Protein AF-A0A920APD3-F1 (afdb_monomer)

Structure (mmCIF, N/CA/C/O backbone):
data_AF-A0A920APD3-F1
#
_entry.id   AF-A0A920APD3-F1
#
loop_
_atom_site.group_PDB
_atom_site.id
_atom_site.type_symbol
_atom_site.label_atom_id
_atom_site.label_alt_id
_atom_site.label_comp_id
_atom_site.label_asym_id
_atom_site.label_entity_id
_atom_site.label_seq_id
_atom_site.pdbx_PDB_ins_code
_atom_site.Cartn_x
_atom_site.Cartn_y
_atom_site.Cartn_z
_atom_site.occupancy
_atom_site.B_iso_or_equiv
_atom_site.auth_seq_id
_atom_site.auth_comp_id
_atom_site.auth_asym_id
_atom_site.auth_atom_id
_atom_site.pdbx_PDB_model_num
ATOM 1 N N . MET A 1 1 ? -50.340 30.106 3.731 1.00 58.59 1 MET A N 1
ATOM 2 C CA . MET A 1 1 ? -49.574 30.152 2.458 1.00 58.59 1 MET A CA 1
ATOM 3 C C . MET A 1 1 ? -48.139 30.633 2.654 1.00 58.59 1 MET A C 1
ATOM 5 O O . MET A 1 1 ? -47.259 29.940 2.169 1.00 58.59 1 MET A O 1
ATOM 9 N N . LEU A 1 2 ? -47.882 31.763 3.335 1.00 68.25 2 LEU A N 1
ATOM 10 C CA . LEU A 1 2 ? -46.514 32.166 3.723 1.00 68.25 2 LEU A CA 1
ATOM 11 C C . LEU A 1 2 ? -46.020 31.388 4.954 1.00 68.25 2 LEU A C 1
ATOM 13 O O . LEU A 1 2 ? -44.962 30.775 4.884 1.00 68.25 2 LEU A O 1
ATOM 17 N N . ASP A 1 3 ? -46.848 31.279 5.995 1.00 71.38 3 ASP A N 1
ATOM 18 C CA . ASP A 1 3 ? -46.517 30.536 7.224 1.00 71.38 3 ASP A CA 1
ATOM 19 C C . ASP A 1 3 ? -46.191 29.051 6.969 1.00 71.38 3 ASP A C 1
ATOM 21 O O . ASP A 1 3 ? -45.275 28.490 7.565 1.00 71.38 3 ASP A O 1
ATOM 25 N N . ASP A 1 4 ? -46.880 28.413 6.015 1.00 75.31 4 ASP A N 1
ATOM 26 C CA . ASP A 1 4 ? -46.609 27.020 5.625 1.00 75.31 4 ASP A CA 1
ATOM 27 C C . ASP A 1 4 ? -45.259 26.862 4.911 1.00 75.31 4 ASP A C 1
ATOM 29 O O . ASP A 1 4 ? -44.602 25.825 5.021 1.00 75.31 4 ASP A O 1
ATOM 33 N N . ALA A 1 5 ? -44.857 27.873 4.135 1.00 73.12 5 ALA A N 1
ATOM 34 C CA . ALA A 1 5 ? -43.575 27.885 3.442 1.00 73.12 5 ALA A CA 1
ATOM 35 C C . ALA A 1 5 ? -42.431 28.158 4.428 1.00 73.12 5 ALA A C 1
ATOM 37 O O . ALA A 1 5 ? -41.374 27.539 4.321 1.00 73.12 5 ALA A O 1
ATOM 38 N N . GLU A 1 6 ? -42.663 29.019 5.416 1.00 68.94 6 GLU A N 1
ATOM 39 C CA . GLU A 1 6 ? -41.706 29.346 6.471 1.00 68.94 6 GLU A CA 1
ATOM 40 C C . GLU A 1 6 ? -41.497 28.162 7.427 1.00 68.94 6 GLU A C 1
ATOM 42 O O . GLU A 1 6 ? -40.354 27.800 7.698 1.00 68.94 6 GLU A O 1
ATOM 47 N N . SER A 1 7 ? -42.569 27.460 7.820 1.00 75.50 7 SER A N 1
ATOM 48 C CA . SER A 1 7 ? -42.484 26.218 8.605 1.00 75.50 7 SER A CA 1
ATOM 49 C C . SER A 1 7 ? -41.740 25.114 7.853 1.00 75.50 7 SER A C 1
ATOM 51 O O . SER A 1 7 ? -40.875 24.458 8.427 1.00 75.50 7 SER A O 1
ATOM 53 N N . LYS A 1 8 ? -42.009 24.929 6.551 1.00 72.19 8 LYS A N 1
ATOM 54 C CA . LYS A 1 8 ? -41.281 23.946 5.730 1.00 72.19 8 LYS A CA 1
ATOM 55 C C . LYS A 1 8 ? -39.807 24.306 5.561 1.00 72.19 8 LYS A C 1
ATOM 57 O O . LYS A 1 8 ? -38.969 23.411 5.552 1.00 72.19 8 LYS A O 1
ATOM 62 N N . LEU A 1 9 ? -39.469 25.589 5.435 1.00 71.88 9 LEU A N 1
ATOM 63 C CA . LEU A 1 9 ? -38.074 26.041 5.412 1.00 71.88 9 LEU A CA 1
ATOM 6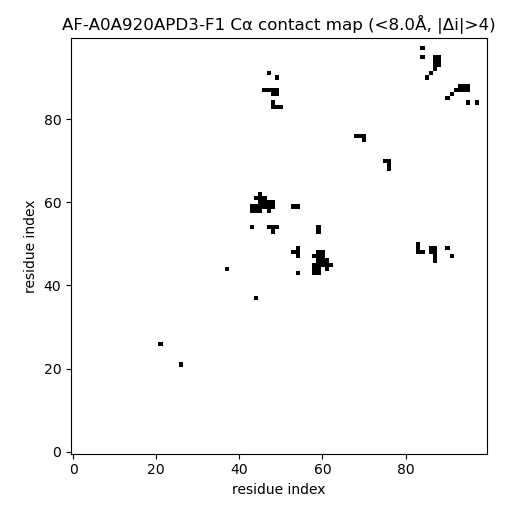4 C C . LEU A 1 9 ? -37.389 25.830 6.771 1.00 71.88 9 LEU A C 1
ATOM 66 O O . LEU A 1 9 ? -36.223 25.433 6.813 1.00 71.88 9 LEU A O 1
ATOM 70 N N . TYR A 1 10 ? -38.108 26.021 7.877 1.00 67.12 10 TYR A N 1
ATOM 71 C CA . TYR A 1 10 ? -37.614 25.732 9.225 1.00 67.12 10 TYR A CA 1
ATOM 72 C C . TYR A 1 10 ? -37.355 24.228 9.433 1.00 67.12 10 TYR A C 1
ATOM 74 O O . TYR A 1 10 ? -36.288 23.839 9.908 1.00 67.12 10 TYR A O 1
ATOM 82 N N . ASP A 1 11 ? -38.269 23.370 8.976 1.00 66.56 11 ASP A N 1
ATOM 83 C CA . ASP A 1 11 ? -38.116 21.909 9.026 1.00 66.56 11 ASP A CA 1
ATOM 84 C C . ASP A 1 11 ? -36.961 21.415 8.138 1.00 66.56 11 ASP A C 1
ATOM 86 O O . ASP A 1 11 ? -36.207 20.519 8.524 1.00 66.56 11 ASP A O 1
ATOM 90 N N . VAL A 1 12 ? -36.765 22.022 6.963 1.00 64.62 12 VAL A N 1
ATOM 91 C CA . VAL A 1 12 ? -35.659 21.684 6.049 1.00 64.62 12 VAL A CA 1
ATOM 92 C C . VAL A 1 12 ? -34.304 22.141 6.604 1.00 64.62 12 VAL A C 1
ATOM 94 O O . VAL A 1 12 ? -33.307 21.437 6.437 1.00 64.62 12 VAL A O 1
ATOM 97 N N . THR A 1 13 ? -34.247 23.280 7.300 1.00 62.56 13 THR A N 1
ATOM 98 C CA . THR A 1 13 ? -33.005 23.778 7.920 1.00 62.56 13 THR A CA 1
ATOM 99 C C . THR A 1 13 ? -32.623 23.002 9.184 1.00 62.56 13 THR A C 1
ATOM 101 O O . THR A 1 13 ? -31.432 22.773 9.406 1.00 62.56 13 THR A O 1
ATOM 104 N N . GLN A 1 14 ? -33.591 22.506 9.967 1.00 57.06 14 GLN A N 1
ATOM 105 C CA . GLN A 1 14 ? -33.321 21.594 11.091 1.00 57.06 14 GLN A CA 1
ATOM 106 C C . GLN A 1 14 ? -33.091 20.134 10.670 1.00 57.06 14 GLN A C 1
ATOM 108 O O . GLN A 1 14 ? -32.386 19.399 11.368 1.00 57.06 14 GLN A O 1
ATOM 113 N N . GLY A 1 15 ? -33.615 19.707 9.517 1.00 49.53 15 GLY A N 1
ATOM 114 C CA . GLY A 1 15 ? -33.520 18.328 9.024 1.00 49.53 15 GLY A CA 1
ATOM 115 C C . GLY A 1 15 ? -32.099 17.826 8.741 1.00 49.53 15 GLY A C 1
ATOM 116 O O . GLY A 1 15 ? -31.899 16.619 8.619 1.00 49.53 15 GLY A O 1
ATOM 117 N N . ASN A 1 16 ? -31.105 18.721 8.691 1.00 51.16 16 ASN A N 1
ATOM 118 C CA . ASN A 1 16 ? -29.714 18.381 8.379 1.00 51.16 16 ASN A CA 1
ATOM 119 C C . ASN A 1 16 ? -28.742 18.439 9.569 1.00 51.16 16 ASN A C 1
ATOM 121 O O . ASN A 1 16 ? -27.538 18.260 9.382 1.00 51.16 16 ASN A O 1
ATOM 125 N N . ILE A 1 17 ? -29.230 18.626 10.802 1.00 54.88 17 ILE A N 1
ATOM 126 C CA . ILE A 1 17 ? -28.393 18.532 12.011 1.00 54.88 17 ILE A CA 1
ATOM 127 C C . ILE A 1 17 ? -28.925 17.434 12.934 1.00 54.88 17 ILE A C 1
ATOM 129 O O . ILE A 1 17 ? -29.250 17.644 14.097 1.00 54.88 17 ILE A O 1
ATOM 133 N N . LYS A 1 18 ? -28.940 16.201 12.429 1.00 50.72 18 LYS A N 1
ATOM 134 C CA . LYS A 1 18 ? -28.741 15.023 13.280 1.00 50.72 18 LYS A CA 1
ATOM 135 C C . LYS A 1 18 ? -27.335 14.498 13.035 1.00 50.72 18 LYS A C 1
ATOM 137 O O . LYS A 1 18 ? -27.124 13.431 12.473 1.00 50.72 18 LYS A O 1
ATOM 142 N N . LYS A 1 19 ? -26.345 15.274 13.482 1.00 53.34 19 LYS A N 1
ATOM 143 C CA . LYS A 1 19 ? -25.047 14.700 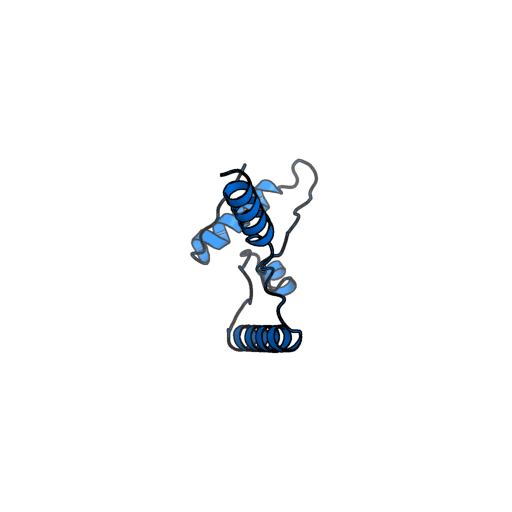13.825 1.00 53.34 19 LYS A CA 1
ATOM 144 C C . LYS A 1 19 ? -25.334 13.836 15.049 1.00 53.34 19 LYS A C 1
ATOM 146 O O . LYS A 1 19 ? -25.472 14.358 16.150 1.00 53.34 19 LYS A O 1
ATOM 151 N N . SER A 1 20 ? -25.582 12.549 14.830 1.00 56.88 20 SER A N 1
ATOM 152 C CA . SER A 1 20 ? -25.656 11.552 15.890 1.00 56.88 20 SER A CA 1
ATOM 153 C C . SER A 1 20 ? -24.351 11.648 16.669 1.00 56.88 20 SER A C 1
ATOM 155 O O . SER A 1 20 ? -23.307 11.206 16.202 1.00 56.88 20 SER A O 1
ATOM 157 N N . THR A 1 21 ? -24.371 12.348 17.797 1.00 60.62 21 THR A N 1
ATOM 158 C CA . THR A 1 21 ? -23.229 12.390 18.699 1.00 60.62 21 THR A CA 1
ATOM 159 C C . THR A 1 21 ? -23.127 11.011 19.319 1.00 60.62 21 THR A C 1
ATOM 161 O O . THR A 1 21 ? -23.980 10.635 20.126 1.00 60.62 21 THR A O 1
ATOM 164 N N . ASP A 1 22 ? -22.120 10.246 18.915 1.00 74.62 22 ASP A N 1
ATOM 165 C CA . ASP A 1 22 ? -21.773 9.014 19.605 1.00 74.62 22 ASP A CA 1
ATOM 166 C C . ASP A 1 22 ? -21.387 9.348 21.050 1.00 74.62 22 ASP A C 1
ATOM 168 O O . ASP A 1 22 ? -20.696 10.335 21.321 1.00 74.62 22 ASP A O 1
ATOM 172 N N . THR A 1 23 ? -21.869 8.550 22.001 1.00 84.88 23 THR A N 1
ATOM 173 C CA . THR A 1 23 ? -21.475 8.717 23.398 1.00 84.88 23 THR A CA 1
ATOM 174 C C . THR A 1 23 ? -20.054 8.194 23.580 1.00 84.88 23 THR A C 1
ATOM 176 O O . THR A 1 23 ? -19.606 7.289 22.876 1.00 84.88 23 THR A O 1
ATOM 179 N N . ALA A 1 24 ? -19.320 8.724 24.559 1.00 83.50 24 ALA A N 1
ATOM 180 C CA . ALA A 1 24 ? -17.990 8.203 24.874 1.00 83.50 24 ALA A CA 1
ATOM 181 C C . ALA A 1 24 ? -18.036 6.689 25.162 1.00 83.50 24 ALA A C 1
ATOM 183 O O . ALA A 1 24 ? -17.153 5.942 24.751 1.00 83.50 24 ALA A O 1
ATOM 184 N N . GLN A 1 25 ? -19.110 6.222 25.803 1.00 85.94 25 GLN A N 1
ATOM 185 C CA . GLN A 1 25 ? -19.355 4.811 26.076 1.00 85.94 25 GLN A CA 1
ATOM 186 C C . GLN A 1 25 ? -19.518 3.997 24.785 1.00 85.94 25 GLN A C 1
ATOM 188 O O . GLN A 1 25 ? -18.912 2.930 24.674 1.00 85.94 25 GLN A O 1
ATOM 193 N N . SER A 1 26 ? -20.285 4.481 23.798 1.00 87.81 26 SER A N 1
ATOM 194 C CA . SER A 1 26 ? -20.447 3.762 22.526 1.00 87.81 26 SER A CA 1
ATOM 195 C C . SER A 1 26 ? -19.139 3.705 21.735 1.00 87.81 26 SER A C 1
ATOM 197 O O . SER A 1 26 ? -18.810 2.648 21.196 1.00 87.81 26 SER A O 1
ATOM 199 N N . LEU A 1 27 ? -18.346 4.781 21.746 1.00 86.50 27 LEU A N 1
ATOM 200 C CA . LEU A 1 27 ? -17.024 4.820 21.111 1.00 86.50 27 LEU A CA 1
ATOM 201 C C . LEU A 1 27 ? -16.039 3.834 21.751 1.00 86.50 27 LEU A C 1
ATOM 203 O O . LEU A 1 27 ? -15.328 3.124 21.042 1.00 86.50 27 LEU A O 1
ATOM 207 N N . VAL A 1 28 ? -16.016 3.737 23.084 1.00 89.75 28 VAL A N 1
ATOM 208 C CA . VAL A 1 28 ? -15.151 2.780 23.798 1.00 89.75 28 VAL A CA 1
ATOM 209 C C . VAL A 1 28 ? -15.533 1.337 23.465 1.00 89.75 28 VAL A C 1
ATOM 211 O O . VAL A 1 28 ? -14.653 0.510 23.219 1.00 89.75 28 VAL A O 1
ATOM 214 N N . ILE A 1 29 ? -16.833 1.029 23.400 1.00 91.62 29 ILE A N 1
ATOM 215 C CA . ILE A 1 29 ? -17.314 -0.306 23.014 1.00 91.62 29 ILE A CA 1
ATOM 216 C C . ILE A 1 29 ? -16.900 -0.633 21.572 1.00 91.62 29 ILE A C 1
ATOM 218 O O . ILE A 1 29 ? -16.398 -1.729 21.313 1.00 91.62 29 ILE A O 1
ATOM 222 N N . GLN A 1 30 ? -17.051 0.312 20.640 1.00 87.69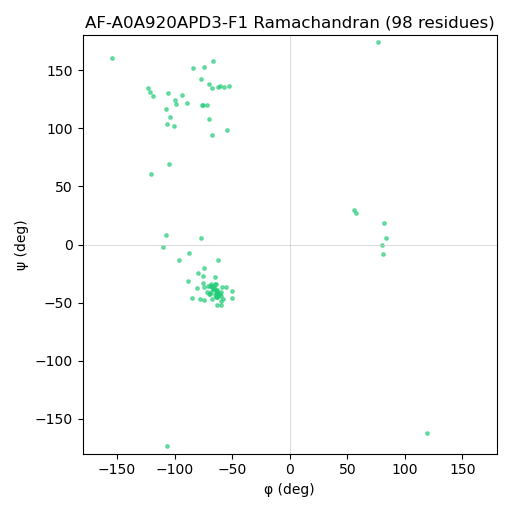 30 GLN A N 1
ATOM 223 C CA . GLN A 1 30 ? -16.616 0.143 19.249 1.00 87.69 30 GLN A CA 1
ATOM 224 C C . GLN A 1 30 ? -15.100 -0.066 19.135 1.00 87.69 30 GLN A C 1
ATOM 226 O O . GLN A 1 30 ? -14.657 -0.956 18.409 1.00 87.69 30 GLN A O 1
ATOM 231 N N . ALA A 1 31 ? -14.302 0.704 19.878 1.00 86.44 31 ALA A N 1
ATOM 232 C CA . ALA A 1 31 ? -12.849 0.572 19.890 1.00 86.44 31 ALA A CA 1
ATOM 233 C C . ALA A 1 31 ? -12.405 -0.795 20.430 1.00 86.44 31 ALA A C 1
ATOM 235 O O . ALA A 1 31 ? -11.580 -1.460 19.805 1.00 86.44 31 ALA A O 1
ATOM 236 N N . LYS A 1 32 ? -12.999 -1.259 21.540 1.00 89.44 32 LYS A N 1
ATOM 237 C CA . LYS A 1 32 ? -12.721 -2.590 22.107 1.00 89.44 32 LYS A CA 1
ATOM 238 C C . LYS A 1 32 ? -13.048 -3.701 21.111 1.00 89.44 32 LYS A C 1
ATOM 240 O O . LYS A 1 32 ? -12.228 -4.591 20.910 1.00 89.44 32 LYS A O 1
ATOM 245 N N . LYS A 1 33 ? -14.197 -3.606 20.437 1.00 88.94 33 LYS A N 1
ATOM 246 C CA . LYS A 1 33 ? -14.591 -4.565 19.398 1.00 88.94 33 LYS A CA 1
ATOM 247 C C . LYS A 1 33 ? -13.586 -4.595 18.241 1.00 88.94 33 LYS A C 1
ATOM 249 O O . LYS A 1 33 ? -13.195 -5.671 17.805 1.00 88.94 33 LYS A O 1
ATOM 254 N N . LYS A 1 34 ? -13.115 -3.428 17.790 1.00 82.94 34 LYS A N 1
ATOM 255 C CA . LYS A 1 34 ? -12.102 -3.330 16.727 1.00 82.94 34 LYS A CA 1
ATOM 256 C C . LYS A 1 34 ? -10.769 -3.967 17.141 1.00 82.94 34 LYS A C 1
ATOM 258 O O . LYS A 1 34 ? -10.143 -4.640 16.330 1.00 82.94 34 LYS A O 1
ATOM 263 N N . ILE A 1 35 ? -10.356 -3.801 18.400 1.00 84.19 35 ILE A N 1
ATOM 264 C CA . ILE A 1 35 ? -9.154 -4.454 18.947 1.00 84.19 35 ILE A CA 1
ATOM 265 C C . ILE A 1 35 ? -9.320 -5.979 18.964 1.00 84.19 35 ILE A C 1
ATOM 267 O O . ILE A 1 35 ? -8.415 -6.689 18.538 1.00 84.19 35 ILE A O 1
ATOM 271 N N . GLU A 1 36 ? -10.470 -6.488 19.411 1.00 84.75 36 GLU A N 1
ATOM 272 C CA . GLU A 1 36 ? -10.758 -7.930 19.425 1.00 84.75 36 GLU A CA 1
ATOM 273 C C . GLU A 1 36 ? -10.781 -8.526 18.007 1.00 84.75 36 GLU A C 1
ATOM 275 O O . GLU A 1 36 ? -10.223 -9.597 17.780 1.00 84.75 36 GLU A O 1
ATOM 280 N N . GLU A 1 37 ? -11.360 -7.823 17.030 1.00 82.31 37 GLU A N 1
ATOM 281 C CA . GLU A 1 37 ? -11.357 -8.240 15.619 1.00 82.31 37 GLU A CA 1
ATOM 282 C C . GLU A 1 37 ? -9.942 -8.305 15.028 1.00 82.31 37 GLU A C 1
ATOM 284 O O . GLU A 1 37 ? -9.637 -9.234 14.279 1.00 82.31 37 GLU A O 1
ATOM 289 N N . ILE A 1 38 ? -9.075 -7.346 15.368 1.00 78.38 38 ILE A N 1
ATOM 290 C CA . ILE A 1 38 ? -7.671 -7.345 14.935 1.00 78.38 38 ILE A CA 1
ATOM 291 C C . ILE A 1 38 ? -6.897 -8.468 15.633 1.00 78.38 38 ILE A C 1
ATOM 293 O O . ILE A 1 38 ? -6.137 -9.174 14.981 1.00 78.38 38 ILE A O 1
ATOM 297 N N . SER A 1 39 ? -7.122 -8.676 16.933 1.00 76.50 39 SER A N 1
ATOM 298 C CA . SER A 1 39 ? -6.449 -9.722 17.711 1.00 76.50 39 SER A CA 1
ATOM 299 C C . SER A 1 39 ? -6.807 -11.140 17.260 1.00 76.50 39 SER A C 1
ATOM 301 O O . SER A 1 39 ? -6.006 -12.049 17.455 1.00 76.50 39 SER A O 1
ATOM 303 N N . ASN A 1 40 ? -8.001 -11.342 16.700 1.00 73.19 40 ASN A N 1
ATOM 304 C CA . ASN A 1 40 ? -8.464 -12.646 16.220 1.00 73.19 40 ASN A CA 1
ATOM 305 C C . ASN A 1 40 ? -8.061 -12.944 14.767 1.00 73.19 40 ASN A C 1
ATOM 307 O O . ASN A 1 40 ? -8.298 -14.055 14.292 1.00 73.19 40 ASN A O 1
ATOM 311 N N . LYS A 1 41 ? -7.486 -11.979 14.038 1.00 68.44 41 LYS A N 1
ATOM 312 C CA . LYS A 1 41 ? -6.961 -12.206 12.689 1.00 68.44 41 LYS A CA 1
ATOM 313 C C . LYS A 1 41 ? -5.501 -12.637 12.767 1.00 68.44 41 LYS A C 1
ATOM 315 O O . LYS A 1 41 ? -4.653 -11.897 13.253 1.00 68.44 41 LYS A O 1
ATOM 320 N N . GLU A 1 42 ? -5.197 -13.813 12.228 1.00 64.31 42 GLU A N 1
ATOM 321 C CA . GLU A 1 42 ? -3.816 -14.203 11.948 1.00 64.31 42 GLU A CA 1
ATOM 322 C C . GLU A 1 42 ? -3.322 -13.455 10.698 1.00 64.31 42 GLU A C 1
ATOM 324 O O . GLU A 1 42 ? -3.909 -13.575 9.622 1.00 64.31 42 GLU A O 1
ATOM 329 N N . GLY A 1 43 ? -2.255 -12.660 10.836 1.00 71.06 43 GLY A N 1
ATOM 330 C CA . GLY A 1 43 ? -1.633 -11.915 9.734 1.00 71.06 43 GLY A CA 1
ATOM 331 C C . GLY A 1 43 ? -1.639 -10.393 9.916 1.00 71.06 43 GLY A C 1
ATOM 332 O O . GLY A 1 43 ? -1.770 -9.879 11.023 1.00 71.06 43 GLY A O 1
ATOM 333 N N . LEU A 1 44 ? -1.439 -9.662 8.816 1.00 75.69 44 LEU A N 1
ATOM 334 C CA . LEU A 1 44 ? -1.433 -8.194 8.798 1.00 75.69 44 LEU A CA 1
ATOM 335 C C . LEU A 1 44 ? -2.853 -7.649 9.025 1.00 75.69 44 LEU A C 1
ATOM 337 O O . LEU A 1 44 ? -3.817 -8.159 8.453 1.00 75.69 44 LEU A O 1
ATOM 341 N N . SER A 1 45 ? -2.991 -6.600 9.842 1.00 83.44 45 SER A N 1
ATOM 342 C CA . SER A 1 45 ? -4.296 -5.985 10.130 1.00 83.44 45 SER A CA 1
ATOM 343 C C . SER A 1 45 ? -4.818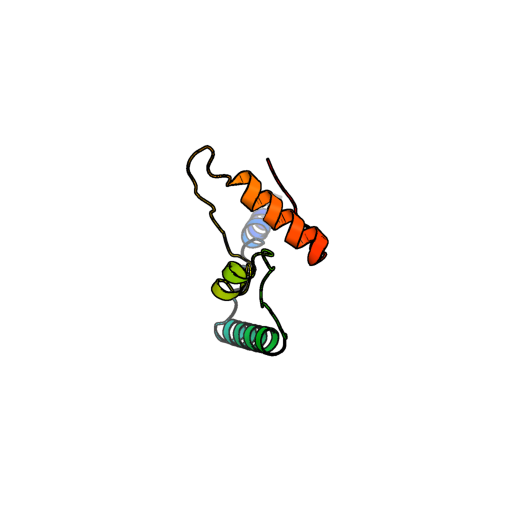 -5.122 8.976 1.00 83.44 45 SER A C 1
ATOM 345 O O . SER A 1 45 ? -6.032 -4.946 8.845 1.00 83.44 45 SER A O 1
ATOM 347 N N . GLY A 1 46 ? -3.907 -4.582 8.159 1.00 87.94 46 GLY A N 1
ATOM 348 C CA . GLY A 1 46 ? -4.198 -3.712 7.023 1.00 87.94 46 GLY A CA 1
ATOM 349 C C . GLY A 1 46 ? -4.013 -4.380 5.660 1.00 87.94 46 GLY A C 1
ATOM 350 O O . GLY A 1 46 ? -3.743 -5.575 5.549 1.00 87.94 46 GLY A O 1
ATOM 351 N N . VAL A 1 47 ? -4.141 -3.578 4.603 1.00 93.00 47 VAL A N 1
ATOM 352 C CA . VAL A 1 47 ? -3.881 -4.007 3.222 1.00 93.00 47 VAL A CA 1
ATOM 353 C C . VAL A 1 47 ? -2.366 -4.177 3.024 1.00 93.00 47 VAL A C 1
ATOM 355 O O . VAL A 1 47 ? -1.633 -3.203 3.190 1.00 93.00 47 VAL A O 1
ATOM 358 N N . PRO A 1 48 ? -1.870 -5.370 2.665 1.00 93.88 48 PRO A N 1
ATOM 359 C CA . PRO A 1 48 ? -0.440 -5.603 2.460 1.00 93.88 48 PRO A CA 1
ATOM 360 C C . PRO A 1 48 ? 0.073 -4.847 1.231 1.00 93.88 48 PRO A C 1
ATOM 362 O O . PRO A 1 48 ? -0.543 -4.884 0.169 1.00 93.88 48 PRO A O 1
ATOM 365 N N . SER A 1 49 ? 1.217 -4.178 1.350 1.00 94.38 49 SER A N 1
ATOM 366 C CA . SER A 1 49 ? 1.896 -3.523 0.225 1.00 94.38 49 SER A CA 1
ATOM 367 C C . SER A 1 49 ? 2.583 -4.521 -0.715 1.00 94.38 49 SER A C 1
ATOM 369 O O . SER A 1 49 ? 2.885 -4.181 -1.862 1.00 94.38 49 SER A O 1
ATOM 371 N N . GLY A 1 50 ? 2.849 -5.740 -0.233 1.00 92.94 50 GLY A N 1
ATOM 372 C CA . GLY A 1 50 ? 3.618 -6.766 -0.939 1.00 92.94 50 GLY A CA 1
ATOM 373 C C . GLY A 1 50 ? 5.133 -6.604 -0.785 1.00 92.94 50 GLY A C 1
ATOM 374 O O . GLY A 1 50 ? 5.896 -7.338 -1.410 1.00 92.94 50 GLY A O 1
ATOM 375 N N . PHE A 1 51 ? 5.583 -5.657 0.043 1.00 95.06 51 PHE A N 1
ATOM 376 C CA . PHE A 1 51 ? 6.974 -5.528 0.466 1.00 95.06 51 PHE A CA 1
ATOM 377 C C . PHE A 1 51 ? 7.085 -5.979 1.924 1.00 95.06 51 PHE A C 1
ATOM 379 O O . PHE A 1 51 ? 6.715 -5.236 2.830 1.00 95.06 51 PHE A O 1
ATOM 386 N N . THR A 1 52 ? 7.617 -7.181 2.158 1.00 93.31 52 THR A N 1
ATOM 387 C CA . THR A 1 52 ? 7.625 -7.839 3.479 1.00 93.31 52 THR A CA 1
ATOM 388 C C . THR A 1 52 ? 8.151 -6.953 4.607 1.00 93.31 52 THR A C 1
ATOM 390 O O . THR A 1 52 ? 7.533 -6.871 5.666 1.00 93.31 52 THR A O 1
ATOM 393 N N . ASP A 1 53 ? 9.270 -6.261 4.385 1.00 95.06 53 ASP A N 1
ATOM 394 C CA . ASP A 1 53 ? 9.871 -5.407 5.413 1.00 95.06 53 ASP A CA 1
ATOM 395 C C . ASP A 1 53 ? 9.023 -4.165 5.701 1.00 95.06 53 ASP A C 1
ATOM 397 O O . ASP A 1 53 ? 8.908 -3.748 6.853 1.00 95.06 53 ASP A O 1
ATOM 401 N N . LEU A 1 54 ? 8.386 -3.597 4.673 1.00 94.19 54 LEU A N 1
ATOM 402 C CA . LEU A 1 54 ? 7.483 -2.462 4.837 1.00 94.19 54 LEU A CA 1
ATOM 403 C C . LEU A 1 54 ? 6.230 -2.887 5.600 1.00 94.19 54 LEU A C 1
ATOM 405 O O . LEU A 1 54 ? 5.861 -2.234 6.571 1.00 94.19 54 LEU A O 1
ATOM 409 N N . ASP A 1 55 ? 5.627 -4.007 5.213 1.00 93.19 55 ASP A N 1
ATOM 410 C CA . ASP A 1 55 ? 4.417 -4.534 5.842 1.00 93.19 55 ASP A CA 1
ATOM 411 C C . ASP A 1 55 ? 4.658 -4.931 7.297 1.00 93.19 55 ASP A C 1
ATOM 413 O O . ASP A 1 55 ? 3.798 -4.719 8.147 1.00 93.19 55 ASP A O 1
ATOM 417 N N . LYS A 1 56 ? 5.854 -5.428 7.626 1.00 90.69 56 LYS A N 1
ATOM 418 C CA . LYS A 1 56 ? 6.243 -5.703 9.013 1.00 90.69 56 LYS A CA 1
ATOM 419 C C . LYS A 1 56 ? 6.326 -4.434 9.864 1.00 90.69 56 LYS A C 1
ATOM 421 O O . LYS A 1 56 ? 6.031 -4.486 11.055 1.00 90.69 56 LYS A O 1
ATOM 426 N N . LEU A 1 57 ? 6.736 -3.310 9.276 1.00 92.00 57 LEU A N 1
ATOM 427 C CA . LEU A 1 57 ? 6.840 -2.026 9.972 1.00 92.00 57 LEU A CA 1
ATOM 428 C C . LEU A 1 57 ? 5.488 -1.314 10.089 1.00 92.00 57 LEU A C 1
ATOM 430 O O . LEU A 1 57 ? 5.222 -0.682 11.108 1.00 92.00 57 LEU A O 1
ATOM 434 N N . THR A 1 58 ? 4.640 -1.402 9.064 1.00 91.50 58 THR A N 1
ATOM 435 C CA . THR A 1 58 ? 3.357 -0.680 9.002 1.00 91.50 58 THR A CA 1
ATOM 436 C C . THR A 1 58 ? 2.163 -1.516 9.452 1.00 91.50 58 THR A C 1
ATOM 438 O O . THR A 1 58 ? 1.095 -0.968 9.702 1.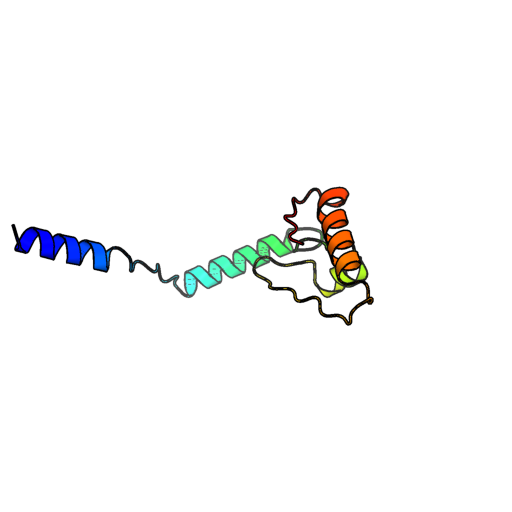00 91.50 58 THR A O 1
ATOM 441 N N . SER A 1 59 ? 2.325 -2.836 9.577 1.00 90.50 59 SER A N 1
ATOM 442 C CA . SER A 1 59 ? 1.222 -3.803 9.689 1.00 90.50 59 SER A CA 1
ATOM 443 C C . SER A 1 59 ? 0.243 -3.748 8.503 1.00 90.50 59 SER A C 1
ATOM 445 O O . SER A 1 59 ? -0.935 -4.098 8.633 1.00 90.50 59 SER A O 1
ATOM 447 N N . GLY A 1 60 ? 0.740 -3.318 7.337 1.00 92.75 60 GLY A N 1
ATOM 448 C CA . GLY A 1 60 ? -0.059 -3.018 6.151 1.00 92.75 60 GLY A CA 1
ATOM 449 C C . GLY A 1 60 ? -0.786 -1.673 6.255 1.00 92.75 60 GLY A C 1
A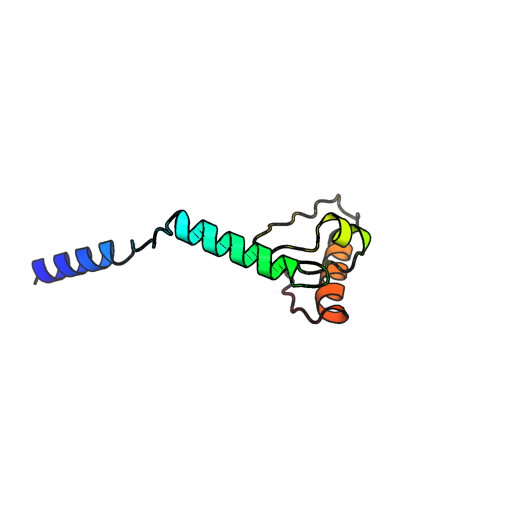TOM 450 O O . GLY A 1 60 ? -0.784 -1.002 7.286 1.00 92.75 60 GLY A O 1
ATOM 451 N N . TRP A 1 61 ? -1.439 -1.267 5.172 1.00 93.69 61 TRP A N 1
ATOM 452 C CA . TRP A 1 61 ? -2.162 -0.001 5.091 1.00 93.69 61 TRP A CA 1
ATOM 453 C C . TRP A 1 61 ? -3.496 -0.070 5.826 1.00 93.69 61 TRP A C 1
ATOM 455 O O . TRP A 1 61 ? -4.360 -0.884 5.486 1.00 93.69 61 TRP A O 1
ATOM 465 N N . GLN A 1 62 ? -3.673 0.783 6.834 1.00 91.56 62 GLN A N 1
ATOM 466 C CA . GLN A 1 62 ? -4.890 0.787 7.636 1.00 91.56 62 GLN A CA 1
ATOM 467 C C . GLN A 1 62 ? -5.990 1.608 6.961 1.00 91.56 62 GLN A C 1
ATOM 469 O O . GLN A 1 62 ? -5.753 2.566 6.222 1.00 91.56 62 GLN A O 1
ATOM 474 N N . SER A 1 63 ? -7.239 1.236 7.238 1.00 89.25 63 SER A N 1
ATOM 475 C CA . SER A 1 63 ? -8.395 2.026 6.822 1.00 89.25 63 SER A CA 1
ATOM 476 C C . SER A 1 63 ? -8.294 3.448 7.382 1.00 89.25 63 SER A C 1
ATOM 478 O O . SER A 1 63 ? -8.066 3.592 8.582 1.00 89.25 63 SER A O 1
ATOM 480 N N . SER A 1 64 ? -8.579 4.450 6.546 1.00 90.19 64 SER A N 1
ATOM 481 C CA . SER A 1 64 ? -8.580 5.885 6.885 1.00 90.19 64 SER A CA 1
ATOM 482 C C . SER A 1 64 ? -7.212 6.578 6.925 1.00 90.19 64 SER A C 1
ATOM 484 O O . SER A 1 64 ? -7.183 7.792 7.124 1.00 90.19 64 SER A O 1
ATOM 486 N N . ASP A 1 65 ? -6.111 5.869 6.662 1.00 90.75 65 ASP A N 1
ATOM 487 C CA . ASP A 1 65 ? -4.788 6.489 6.551 1.00 90.75 65 ASP A CA 1
ATOM 488 C C . ASP A 1 65 ? -4.596 7.207 5.205 1.00 90.75 65 ASP A C 1
ATOM 490 O O . ASP A 1 65 ? -4.995 6.715 4.146 1.00 90.75 65 ASP A O 1
ATOM 494 N N . LEU A 1 66 ? -3.915 8.359 5.238 1.00 95.12 66 LEU A N 1
ATOM 495 C CA . LEU A 1 66 ? -3.370 9.024 4.052 1.00 95.12 66 LEU A CA 1
ATOM 496 C C . LEU A 1 66 ? -1.858 8.794 3.995 1.00 95.12 66 LEU A C 1
ATOM 498 O O . LEU A 1 66 ? -1.103 9.363 4.782 1.00 95.12 66 LEU A O 1
ATOM 502 N N . ILE A 1 67 ? -1.412 7.989 3.032 1.00 94.12 67 ILE A N 1
ATOM 503 C CA . ILE A 1 67 ? 0.002 7.645 2.849 1.00 94.12 67 ILE A CA 1
ATOM 504 C C . ILE A 1 67 ? 0.599 8.513 1.742 1.00 94.12 67 ILE A C 1
ATOM 506 O O . ILE A 1 67 ? 0.114 8.520 0.611 1.00 94.12 67 ILE A O 1
ATOM 510 N N . ILE A 1 68 ? 1.678 9.232 2.058 1.00 95.88 68 ILE A N 1
ATOM 511 C CA 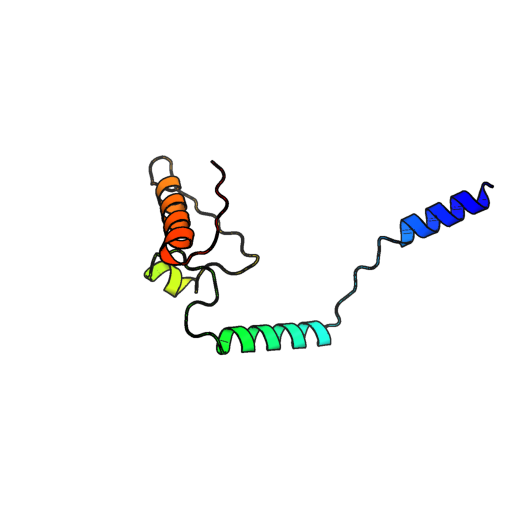. ILE A 1 68 ? 2.373 10.115 1.114 1.00 95.88 68 ILE A CA 1
ATOM 512 C C . ILE A 1 68 ? 3.711 9.487 0.718 1.00 95.88 68 ILE A C 1
ATOM 514 O O . ILE A 1 68 ? 4.611 9.347 1.543 1.00 95.88 68 ILE A O 1
ATOM 518 N N . VAL A 1 69 ? 3.867 9.162 -0.568 1.00 94.62 69 VAL A N 1
ATOM 519 C CA . VAL A 1 69 ? 5.131 8.676 -1.145 1.00 94.62 69 VAL A CA 1
ATOM 520 C C . VAL A 1 69 ? 5.832 9.827 -1.867 1.00 94.62 69 VAL A C 1
ATOM 522 O O . VAL A 1 69 ? 5.473 10.185 -2.990 1.00 94.62 69 VAL A O 1
ATOM 525 N N . ALA A 1 70 ? 6.846 10.410 -1.229 1.00 95.62 70 ALA A N 1
ATOM 526 C CA . ALA A 1 70 ? 7.621 11.521 -1.779 1.00 95.62 70 ALA A CA 1
ATOM 527 C C . ALA A 1 70 ? 9.015 11.063 -2.233 1.00 95.62 70 ALA A C 1
ATOM 529 O O . ALA A 1 70 ? 9.744 10.416 -1.486 1.00 95.62 70 ALA A O 1
ATOM 530 N N . ALA A 1 71 ? 9.406 11.424 -3.458 1.00 96.75 71 ALA A N 1
ATOM 531 C CA . ALA A 1 71 ? 10.741 11.159 -3.993 1.00 96.75 71 ALA A CA 1
ATOM 532 C C . ALA A 1 71 ? 11.116 12.185 -5.076 1.00 96.75 71 ALA A C 1
ATOM 534 O O . ALA A 1 71 ? 10.242 12.819 -5.671 1.00 96.75 71 ALA A O 1
ATOM 535 N N . ARG A 1 72 ? 12.418 12.331 -5.365 1.00 97.56 72 ARG A N 1
ATOM 536 C CA . ARG A 1 72 ? 12.908 13.170 -6.476 1.00 97.56 72 ARG A CA 1
ATOM 537 C C . ARG A 1 72 ? 12.493 12.592 -7.845 1.00 97.56 72 ARG A C 1
ATOM 539 O O . ARG A 1 72 ? 12.250 11.384 -7.945 1.00 97.56 72 ARG A O 1
ATOM 546 N N . PRO A 1 73 ? 12.450 13.409 -8.918 1.00 96.12 73 PRO A N 1
ATOM 547 C CA . PRO A 1 73 ? 12.235 12.907 -10.275 1.00 96.12 73 PRO A CA 1
ATOM 548 C C . PRO A 1 73 ? 13.229 11.792 -10.630 1.00 96.12 73 PRO A C 1
ATOM 550 O O . PRO A 1 73 ? 14.407 11.880 -10.296 1.00 96.12 73 PRO A O 1
ATOM 553 N N . GLY A 1 74 ? 12.745 10.724 -11.268 1.00 94.44 74 GLY A N 1
ATOM 554 C CA . GLY A 1 74 ? 13.568 9.570 -11.654 1.00 94.44 74 GLY A CA 1
ATOM 555 C C . GLY A 1 74 ? 13.843 8.538 -10.550 1.00 94.44 74 GLY A C 1
ATOM 556 O O . GLY A 1 74 ? 14.311 7.453 -10.864 1.00 94.44 74 GLY A O 1
ATOM 557 N N . MET A 1 75 ? 13.485 8.793 -9.285 1.00 96.69 75 MET A N 1
ATOM 558 C CA . MET A 1 75 ? 13.695 7.842 -8.170 1.00 96.69 75 MET A CA 1
ATOM 559 C C . MET A 1 75 ? 12.683 6.682 -8.123 1.00 96.69 75 MET A C 1
ATOM 561 O O . MET A 1 75 ? 12.667 5.911 -7.171 1.00 96.69 75 MET A O 1
ATOM 565 N N . GLY A 1 76 ? 11.800 6.566 -9.119 1.00 96.12 76 GLY A N 1
ATOM 566 C CA . GLY A 1 76 ? 10.908 5.410 -9.239 1.00 96.12 76 GLY A CA 1
ATOM 567 C C . GLY A 1 76 ? 9.635 5.440 -8.387 1.00 96.12 76 GLY A C 1
ATOM 568 O O . GLY A 1 76 ? 9.013 4.395 -8.248 1.00 96.12 76 GLY A O 1
ATOM 569 N N . LYS A 1 77 ? 9.171 6.598 -7.879 1.00 96.81 77 LYS A N 1
ATOM 570 C CA . LYS A 1 77 ? 7.899 6.684 -7.113 1.00 96.81 77 LYS A CA 1
ATOM 571 C C . LYS A 1 77 ? 6.713 6.016 -7.826 1.00 96.81 77 LYS A C 1
ATOM 573 O O . LYS A 1 77 ? 5.921 5.338 -7.193 1.00 96.81 77 LYS A O 1
ATOM 578 N N . THR A 1 78 ? 6.628 6.181 -9.149 1.00 96.06 78 THR A N 1
ATOM 579 C CA . THR A 1 78 ? 5.554 5.612 -9.967 1.00 96.06 78 THR A CA 1
ATOM 580 C C . THR A 1 78 ? 5.719 4.101 -10.091 1.00 96.06 78 THR A C 1
ATOM 582 O O . THR A 1 78 ? 4.746 3.373 -9.975 1.00 96.06 78 THR A O 1
ATOM 585 N N . ALA A 1 79 ? 6.950 3.612 -10.269 1.00 97.00 79 ALA A N 1
ATOM 586 C CA . ALA A 1 79 ? 7.226 2.178 -10.314 1.00 97.00 79 ALA A CA 1
ATOM 587 C C . ALA A 1 79 ? 6.928 1.506 -8.964 1.00 97.00 79 ALA A C 1
ATOM 589 O O . ALA A 1 79 ? 6.360 0.417 -8.941 1.00 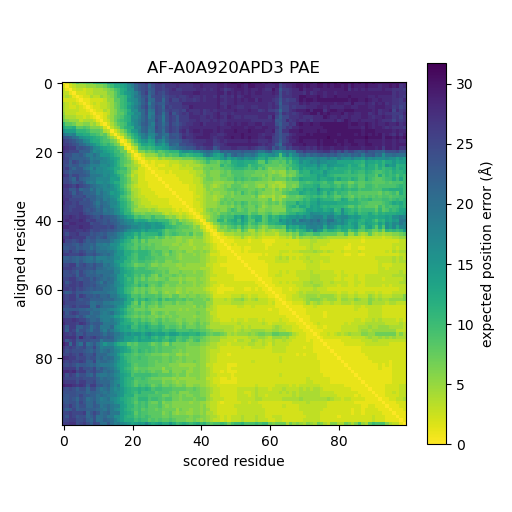97.00 79 ALA A O 1
ATOM 590 N N . LEU A 1 80 ? 7.241 2.178 -7.849 1.00 96.25 80 LEU A N 1
ATOM 591 C CA . LEU A 1 80 ? 6.934 1.711 -6.499 1.00 96.25 80 LEU A CA 1
ATOM 592 C C . LEU A 1 80 ? 5.421 1.596 -6.278 1.00 96.25 80 LEU A C 1
ATOM 594 O O . LEU A 1 80 ? 4.948 0.536 -5.872 1.00 96.25 80 LEU A O 1
ATOM 598 N N . THR A 1 81 ? 4.651 2.650 -6.573 1.00 95.88 81 THR A N 1
ATOM 599 C CA . THR A 1 81 ? 3.192 2.632 -6.371 1.00 95.88 81 THR A CA 1
ATOM 600 C C . THR A 1 81 ? 2.486 1.663 -7.313 1.00 95.88 81 THR A C 1
ATOM 602 O O . THR A 1 81 ? 1.540 1.000 -6.897 1.00 95.88 81 THR A O 1
ATOM 605 N N . LEU A 1 82 ? 2.957 1.518 -8.555 1.00 96.75 82 LEU A N 1
ATOM 606 C CA . LEU A 1 82 ? 2.399 0.551 -9.502 1.00 96.75 82 LEU A CA 1
ATOM 607 C C . LEU A 1 82 ? 2.694 -0.896 -9.075 1.00 96.75 82 LEU A C 1
ATOM 609 O O . LEU A 1 82 ? 1.813 -1.749 -9.145 1.00 96.75 82 LEU A O 1
ATOM 613 N N . SER A 1 83 ? 3.911 -1.166 -8.588 1.00 96.94 83 SER A N 1
ATOM 614 C CA . SER A 1 83 ? 4.284 -2.479 -8.039 1.00 96.94 83 SER A CA 1
ATOM 615 C C . SER A 1 83 ? 3.435 -2.829 -6.821 1.00 96.94 83 SER A C 1
ATOM 617 O O . SER A 1 83 ? 2.913 -3.934 -6.731 1.00 96.94 83 SER A O 1
ATOM 619 N N . MET A 1 84 ? 3.226 -1.862 -5.926 1.00 96.38 84 MET A N 1
ATOM 620 C CA . MET A 1 84 ? 2.346 -2.023 -4.772 1.00 96.38 84 MET A CA 1
ATOM 621 C C . MET A 1 84 ? 0.908 -2.337 -5.203 1.00 96.38 84 MET A C 1
ATOM 623 O O . MET A 1 84 ? 0.330 -3.312 -4.736 1.00 96.38 84 MET A O 1
ATOM 627 N N . ALA A 1 85 ? 0.348 -1.571 -6.146 1.00 96.69 85 ALA A N 1
ATOM 628 C CA . ALA A 1 85 ? -0.996 -1.814 -6.671 1.00 96.69 85 ALA A CA 1
ATOM 629 C C . ALA A 1 85 ? -1.130 -3.207 -7.310 1.00 96.69 85 ALA A C 1
ATOM 631 O O . ALA A 1 85 ? -2.126 -3.895 -7.081 1.00 96.69 85 ALA A O 1
ATOM 632 N N . ARG A 1 86 ? -0.112 -3.648 -8.064 1.00 96.94 86 ARG A N 1
ATOM 633 C CA . ARG A 1 86 ? -0.047 -5.003 -8.624 1.00 96.94 86 ARG A CA 1
ATOM 634 C C . ARG A 1 86 ? -0.075 -6.050 -7.516 1.00 96.94 86 ARG A C 1
ATOM 636 O O . ARG A 1 86 ? -0.890 -6.956 -7.609 1.00 96.94 86 ARG A O 1
ATOM 643 N N . ASN A 1 87 ? 0.783 -5.947 -6.505 1.00 96.19 87 ASN A N 1
ATOM 644 C CA . ASN A 1 87 ? 0.871 -6.958 -5.449 1.00 96.19 87 ASN A CA 1
ATOM 645 C C . ASN A 1 87 ? -0.450 -7.060 -4.671 1.00 96.19 87 ASN A C 1
ATOM 647 O O . ASN A 1 87 ? -0.980 -8.150 -4.473 1.00 96.19 87 ASN A O 1
ATOM 651 N N . VAL A 1 88 ? -1.052 -5.915 -4.338 1.00 95.69 88 VAL A N 1
ATOM 652 C CA . VAL A 1 88 ? -2.373 -5.840 -3.693 1.00 95.69 88 VAL A CA 1
ATOM 653 C C . VAL A 1 88 ? -3.455 -6.533 -4.540 1.00 95.69 88 VAL A C 1
ATOM 655 O O . VAL A 1 88 ? -4.230 -7.336 -4.018 1.00 95.69 88 VAL A O 1
ATOM 658 N N . CYS A 1 89 ? -3.497 -6.270 -5.850 1.00 96.38 89 CYS A N 1
ATOM 659 C CA . CYS A 1 89 ? -4.509 -6.847 -6.741 1.00 96.38 89 CYS A CA 1
ATOM 660 C C . CYS A 1 89 ? -4.272 -8.324 -7.060 1.00 96.38 89 CYS A C 1
ATOM 662 O O . CYS A 1 89 ? -5.206 -9.117 -7.035 1.00 96.38 89 CYS A O 1
ATOM 664 N N . VAL A 1 90 ? -3.046 -8.681 -7.432 1.00 96.19 90 VAL A N 1
ATOM 665 C CA . VAL A 1 90 ? -2.713 -9.989 -8.007 1.00 96.19 90 VAL A CA 1
ATOM 666 C C . VAL A 1 90 ? -2.472 -11.012 -6.909 1.00 96.19 90 VAL A C 1
ATOM 668 O O . VAL A 1 90 ? -3.015 -12.110 -6.978 1.00 96.19 90 VAL A O 1
ATOM 671 N N . ASP A 1 91 ? -1.696 -10.650 -5.890 1.00 94.12 91 ASP A N 1
ATOM 672 C CA . ASP A 1 91 ? -1.256 -11.606 -4.874 1.00 94.12 91 ASP A CA 1
ATOM 673 C C . ASP A 1 91 ? -2.281 -11.700 -3.732 1.00 94.12 91 ASP A C 1
ATOM 675 O O . ASP A 1 91 ? -2.487 -12.771 -3.162 1.00 94.12 91 ASP A O 1
ATOM 679 N N . HIS A 1 92 ? -2.984 -10.599 -3.438 1.00 91.69 92 HIS A N 1
ATOM 680 C CA . HIS A 1 92 ? -3.963 -10.532 -2.347 1.00 91.69 92 HIS A CA 1
ATOM 681 C C . HIS A 1 92 ? -5.422 -10.435 -2.808 1.00 91.69 92 HIS A C 1
ATOM 683 O O . HIS A 1 92 ? -6.319 -10.468 -1.968 1.00 91.69 92 HIS A O 1
ATOM 689 N N . SER A 1 93 ? -5.686 -10.369 -4.120 1.00 94.19 93 SER A N 1
ATOM 690 C CA . SER A 1 93 ? -7.047 -10.293 -4.684 1.00 94.19 93 SER A CA 1
ATOM 691 C C . SER A 1 93 ? -7.881 -9.119 -4.145 1.00 94.19 93 SER A C 1
ATOM 693 O O . SER A 1 93 ? -9.108 -9.205 -4.061 1.00 94.19 93 SER A O 1
ATOM 695 N N . ILE A 1 94 ? -7.230 -8.010 -3.778 1.00 95.00 94 ILE A N 1
ATOM 696 C CA . ILE A 1 94 ? -7.891 -6.794 -3.290 1.00 95.00 94 ILE A CA 1
ATOM 697 C C . ILE A 1 94 ? -7.987 -5.790 -4.452 1.00 95.00 94 ILE A C 1
ATOM 699 O O . ILE A 1 94 ? -6.954 -5.394 -4.989 1.00 95.00 94 ILE A O 1
ATOM 703 N N . PRO A 1 95 ? -9.191 -5.343 -4.854 1.00 96.38 95 PRO A N 1
ATOM 704 C CA . PRO A 1 95 ? -9.341 -4.378 -5.943 1.00 96.38 95 PRO A CA 1
ATOM 705 C C . PRO A 1 95 ? -8.673 -3.030 -5.634 1.00 96.38 95 PRO A C 1
ATOM 707 O O . PRO A 1 95 ? -8.868 -2.470 -4.555 1.00 96.38 95 PRO A O 1
ATOM 710 N N . VAL A 1 96 ? -7.943 -2.470 -6.605 1.00 96.38 96 VAL A N 1
ATOM 711 C CA . VAL A 1 96 ? -7.294 -1.150 -6.502 1.00 96.38 96 VAL A CA 1
ATOM 712 C C . VAL A 1 96 ? -7.769 -0.234 -7.625 1.00 96.38 96 VAL A C 1
ATOM 714 O O . VAL A 1 96 ? -7.791 -0.619 -8.792 1.00 96.38 96 VAL A O 1
ATOM 717 N N . ALA A 1 97 ? -8.099 1.009 -7.273 1.00 96.69 97 ALA A N 1
ATOM 718 C CA . ALA A 1 97 ? -8.253 2.100 -8.228 1.00 96.69 97 ALA A CA 1
ATOM 719 C C . ALA A 1 97 ? -6.931 2.873 -8.336 1.00 96.69 97 ALA A C 1
ATOM 721 O O . ALA A 1 97 ? -6.366 3.281 -7.321 1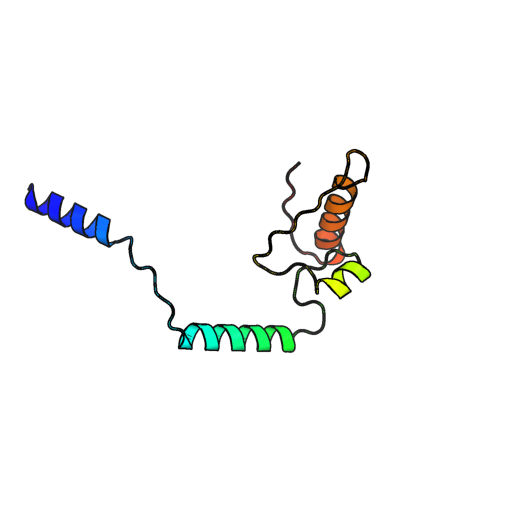.00 96.69 97 ALA A O 1
ATOM 722 N N . PHE A 1 98 ? -6.444 3.081 -9.558 1.00 95.44 98 PHE A N 1
ATOM 723 C CA . PHE A 1 98 ? -5.201 3.804 -9.823 1.00 95.44 98 PHE A CA 1
ATOM 724 C C . PHE A 1 98 ? -5.476 5.004 -10.730 1.00 95.44 98 PHE A C 1
ATOM 726 O O . PHE A 1 98 ? -6.118 4.863 -11.769 1.00 95.44 98 PHE A O 1
ATOM 733 N N . PHE A 1 99 ? -4.963 6.171 -10.346 1.00 96.00 99 PHE A N 1
ATOM 734 C CA . PHE A 1 99 ? -5.082 7.417 -11.101 1.00 96.00 99 PHE A CA 1
ATOM 735 C C . PHE A 1 99 ? -3.673 7.892 -11.474 1.00 96.00 99 PHE A C 1
ATOM 737 O O . PHE A 1 99 ? -2.809 7.971 -10.598 1.00 96.00 99 PHE A O 1
ATOM 744 N N . SER A 1 100 ? -3.439 8.167 -12.763 1.00 87.94 100 SER A N 1
ATOM 745 C CA . SER A 1 100 ? -2.154 8.640 -13.300 1.00 87.94 100 SER A CA 1
ATOM 746 C C . SER A 1 100 ? -2.261 10.027 -13.904 1.00 87.94 100 SER A C 1
ATOM 748 O O . SER A 1 100 ? -3.335 10.349 -14.452 1.00 87.94 100 SER A O 1
#

Solvent-accessible surface area (backbone atoms only — not comparable to full-atom values): 6280 Å² total; per-residue (Å²): 114,65,66,60,51,51,50,50,51,51,52,58,64,56,69,76,68,75,76,78,75,76,47,72,67,57,51,50,52,52,51,53,51,53,51,52,57,49,71,71,47,91,73,66,83,27,52,54,46,74,44,70,73,57,26,70,74,59,36,19,53,53,91,92,67,86,85,85,88,85,71,63,92,90,70,44,61,66,59,52,53,51,50,27,48,46,32,24,34,71,78,65,68,41,91,74,89,86,88,133

Secondary structure (DSSP, 8-state):
-HHHHHHHHHHHHHTT-------HHHHHHHHHHHHHHHHTSSS-SSB--S-HHHHHHHSSBPTT--------TTS-HHHHHHHHHHHHHHTS--------

pLDDT: mean 84.85, std 13.41, range [49.53, 97.56]

Sequence (100 aa):
MLDDAESKLYDVTQGNIKKSTDTAQSLVIQAKKKIEEISNKEGLSGVPSGFTDLDKLTSGWQSSDLIIVAARPGMGKTALTLSMARNVCVDHSIPVAFFS

Foldseek 3Di:
DVVVVVVVVVCVVVVPPPPVPDDPVNVVVVVVVLVVVQVPDDAQSEQALQPVVVCVVVSYDDPPDDDDDDDDPPPCSVVSVVSSQCCSCPVVVHDDDDDD

Radius of gyration: 22.51 Å; Cα contacts (8 Å, |Δi|>4): 54; chains: 1; bounding box: 63×46×39 Å

Mean predicted aligned error: 11.41 Å